Protein AF-A0A524A631-F1 (afdb_monomer)

Secondary structure (DSSP, 8-state):
-PEEEE-HHHHHHHHTS-HHHHTTHHHHHHHHHH-TT-GGG--EEPTT-SSTTEEEEESSSSEEEEEEEEETTEEEEEEEEEHHHHHHHHHT--SS-----S---HHHHHHHHHTT-TT--S---B-SGGGTTTT-

Mean predicted aligned error: 9.93 Å

Foldseek 3Di:
DAKEKEFLQALVQLVVDDPVLNVLVLVLLLCLQVPVPPVQQVWAAQPQAPDPQWTWTDSDPFKIFIWRDPDPRYIYRNHMDGDVVNSVCRSDVDPPPRPQPPDDDQPVLVVVVVVPDPPSSHIHGDHNVNSPPVPD

Sequence (136 aa):
MAILRMSSIFAESANRLPKEARAKLPKAFMLLTSNPRHPSLQLKKIKGATRPNVYECWLDRSWRLILQGMGEMTFDLVYVGAHDEAISYGARLRERGPHYGSSVSVVERLESYLAGDDQALEFVAVTSEGLEGFGK

pLDDT: mean 76.35, std 21.35, range [34.44, 97.88]

Solvent-accessible surface area (backbone atoms only — not comparable to full-atom values): 7546 Å² total; per-residue (Å²): 113,25,45,37,39,44,18,53,61,17,42,57,35,47,69,71,41,57,70,78,60,45,69,40,47,66,62,45,49,52,41,39,16,65,41,59,82,41,75,84,31,57,62,39,73,50,79,84,26,73,41,78,56,29,28,39,27,41,67,47,94,62,31,23,37,23,34,37,54,76,56,94,56,29,33,31,39,52,36,41,35,48,48,71,60,28,52,53,49,46,30,61,47,60,88,77,63,70,65,64,75,77,94,69,71,35,69,68,43,53,57,47,36,76,71,69,42,91,77,59,64,70,60,48,59,49,43,62,82,76,50,73,73,80,79,122

Nearest PDB structures (foldseek):
  2khe-assembly1_A  TM=7.807E-01  e=8.328E-03  Thermus thermophilus HB8
  6l8f-assembly2_H  TM=7.320E-01  e=4.273E-02  Staphylococcus aureus subsp. aureus NCTC 8325
  7bwf-assembly1_C  TM=6.411E-01  e=4.551E-02  Staphylococcus aureus
  6af3-assembly2_E  TM=5.477E-01  e=4.013E-02  Streptococcus pneumoniae TIGR4
  9cop-assembly1_x  TM=6.521E-01  e=6.150E+00  Saccharomyces cerevisiae

Structure (mmCIF, N/CA/C/O backbone):
data_AF-A0A524A631-F1
#
_entry.id   AF-A0A524A631-F1
#
loop_
_atom_site.group_PDB
_atom_site.id
_atom_site.type_symbol
_atom_site.label_atom_id
_atom_site.label_alt_id
_atom_site.label_comp_id
_atom_site.label_asym_id
_atom_site.label_entity_id
_atom_site.label_seq_id
_atom_site.pdbx_PDB_ins_code
_atom_site.Cartn_x
_atom_site.Cartn_y
_atom_site.Cartn_z
_atom_site.occupancy
_atom_site.B_iso_or_equiv
_atom_site.auth_seq_id
_atom_site.auth_comp_id
_atom_site.auth_asym_id
_atom_site.auth_atom_id
_atom_site.pdbx_PDB_model_num
ATOM 1 N N . MET A 1 1 ? 16.782 -0.094 -0.816 1.00 73.38 1 MET A N 1
ATOM 2 C CA . MET A 1 1 ? 15.822 1.024 -0.861 1.00 73.38 1 MET A CA 1
ATOM 3 C C . MET A 1 1 ? 14.769 0.665 -1.886 1.00 73.38 1 MET A C 1
ATOM 5 O O . MET A 1 1 ? 15.149 0.180 -2.945 1.00 73.38 1 MET A O 1
ATOM 9 N N . ALA A 1 2 ? 13.489 0.776 -1.549 1.00 84.44 2 ALA A N 1
ATOM 10 C CA . ALA A 1 2 ? 12.406 0.447 -2.467 1.00 84.44 2 ALA A CA 1
ATOM 11 C C . ALA A 1 2 ? 11.917 1.693 -3.209 1.00 84.44 2 ALA A C 1
ATOM 13 O O . ALA A 1 2 ? 11.922 2.790 -2.650 1.00 84.44 2 ALA A O 1
ATOM 14 N N . ILE A 1 3 ? 11.471 1.502 -4.447 1.00 86.38 3 ILE A N 1
ATOM 15 C CA . ILE A 1 3 ? 10.864 2.546 -5.276 1.00 86.38 3 ILE A CA 1
ATOM 16 C C . ILE A 1 3 ? 9.353 2.346 -5.229 1.00 86.38 3 ILE A C 1
ATOM 18 O O . ILE A 1 3 ? 8.865 1.248 -5.503 1.00 86.38 3 ILE A O 1
ATOM 22 N N . LEU A 1 4 ? 8.604 3.391 -4.883 1.00 85.00 4 LEU A N 1
ATOM 23 C CA . LEU A 1 4 ? 7.142 3.368 -4.927 1.00 85.00 4 LEU A CA 1
ATOM 24 C C . LEU A 1 4 ? 6.665 4.107 -6.166 1.00 85.00 4 LEU A C 1
ATOM 26 O O . LEU A 1 4 ? 7.163 5.193 -6.421 1.00 85.00 4 LEU A O 1
ATOM 30 N N . ARG A 1 5 ? 5.692 3.571 -6.906 1.00 83.56 5 ARG A N 1
ATOM 31 C CA . ARG A 1 5 ? 5.030 4.273 -8.017 1.00 83.56 5 ARG A CA 1
ATOM 32 C C . ARG A 1 5 ? 3.539 4.343 -7.754 1.00 83.56 5 ARG A C 1
ATOM 34 O O . ARG A 1 5 ? 2.900 3.330 -7.486 1.00 83.56 5 ARG A O 1
ATOM 41 N N . MET A 1 6 ? 2.973 5.536 -7.826 1.00 80.69 6 MET A N 1
ATOM 42 C CA . MET A 1 6 ? 1.564 5.747 -7.520 1.00 80.69 6 MET A CA 1
ATOM 43 C C . MET A 1 6 ? 0.701 5.626 -8.773 1.00 80.69 6 MET A C 1
ATOM 45 O O . MET A 1 6 ? 0.983 6.270 -9.779 1.00 80.69 6 MET A O 1
ATOM 49 N N . SER A 1 7 ? -0.354 4.816 -8.714 1.00 81.25 7 SER A N 1
ATOM 50 C CA . SER A 1 7 ? -1.373 4.779 -9.767 1.00 81.25 7 SER A CA 1
ATOM 51 C C . SER A 1 7 ? -2.444 5.854 -9.564 1.00 81.25 7 SER A C 1
ATOM 53 O O . SER A 1 7 ? -2.709 6.262 -8.432 1.00 81.25 7 SER A O 1
ATOM 55 N N . SER A 1 8 ? -3.135 6.249 -10.636 1.00 76.38 8 SER A N 1
ATOM 56 C CA . SER A 1 8 ? -4.276 7.174 -10.546 1.00 76.38 8 SER A CA 1
ATOM 57 C C . SER A 1 8 ? -5.399 6.626 -9.654 1.00 76.38 8 SER A C 1
ATOM 59 O O . SER A 1 8 ? -6.004 7.372 -8.891 1.00 76.38 8 SER A O 1
ATOM 61 N N . ILE A 1 9 ? -5.632 5.307 -9.677 1.00 83.50 9 ILE A N 1
ATOM 62 C CA . ILE A 1 9 ? -6.624 4.657 -8.805 1.00 83.50 9 ILE A CA 1
ATOM 63 C C . ILE A 1 9 ? -6.229 4.776 -7.333 1.00 83.50 9 ILE A C 1
ATOM 65 O O . ILE A 1 9 ? -7.069 5.073 -6.483 1.00 83.50 9 ILE A O 1
ATOM 69 N N . PHE A 1 10 ? -4.945 4.590 -7.024 1.00 88.06 10 PHE A N 1
ATOM 70 C CA . PHE A 1 10 ? -4.458 4.798 -5.670 1.00 88.06 10 PHE A CA 1
ATOM 71 C C . PHE A 1 10 ? -4.682 6.239 -5.221 1.00 88.06 10 PHE A C 1
ATOM 73 O O . PHE A 1 10 ? -5.244 6.437 -4.147 1.00 88.06 10 PHE A O 1
ATOM 80 N N . ALA A 1 11 ? -4.301 7.224 -6.039 1.00 82.62 11 ALA A N 1
ATOM 81 C CA . ALA A 1 11 ? -4.487 8.637 -5.722 1.00 82.62 11 ALA A CA 1
ATOM 82 C C . ALA A 1 11 ? -5.965 8.961 -5.440 1.00 82.62 11 ALA A C 1
ATOM 84 O O . ALA A 1 11 ? -6.290 9.546 -4.407 1.00 82.62 11 ALA A O 1
ATOM 85 N N . GLU A 1 12 ? -6.878 8.488 -6.291 1.00 83.00 12 GLU A N 1
ATOM 86 C CA . GLU A 1 12 ? -8.319 8.670 -6.104 1.00 83.00 12 GLU A CA 1
ATOM 87 C C . GLU A 1 12 ? -8.818 8.029 -4.797 1.00 83.00 12 GLU A C 1
ATOM 89 O O . GLU A 1 12 ? -9.522 8.669 -4.013 1.00 83.00 12 GLU A O 1
ATOM 94 N N . SER A 1 13 ? -8.408 6.791 -4.512 1.00 89.00 13 SER A N 1
ATOM 95 C CA . SER A 1 13 ? -8.781 6.098 -3.271 1.00 89.00 13 SER A CA 1
ATOM 96 C C . SER A 1 13 ? -8.185 6.757 -2.017 1.00 89.00 13 SER A C 1
ATOM 98 O O . SER A 1 13 ? -8.867 6.878 -1.000 1.00 89.00 13 SER A O 1
ATOM 100 N N . ALA A 1 14 ? -6.962 7.289 -2.099 1.00 89.56 14 ALA A N 1
ATOM 101 C CA . ALA A 1 14 ? -6.303 8.005 -1.011 1.00 89.56 14 ALA A CA 1
ATOM 102 C C . ALA A 1 14 ? -7.017 9.319 -0.662 1.00 89.56 14 ALA A C 1
ATOM 104 O O . ALA A 1 14 ? -7.090 9.682 0.514 1.00 89.56 14 ALA A O 1
ATOM 105 N N . ASN A 1 15 ? -7.593 10.007 -1.651 1.00 85.44 15 ASN A N 1
ATOM 106 C CA . ASN A 1 15 ? -8.385 11.219 -1.423 1.00 85.44 15 ASN A CA 1
ATOM 107 C C . ASN A 1 15 ? -9.724 10.963 -0.743 1.00 85.44 15 ASN A C 1
ATOM 109 O O . ASN A 1 15 ? -10.232 11.845 -0.057 1.00 85.44 15 ASN A O 1
ATOM 113 N N . ARG A 1 16 ? -10.279 9.759 -0.904 1.00 90.94 16 ARG A N 1
ATOM 114 C CA . ARG A 1 16 ? -11.524 9.346 -0.245 1.00 90.94 16 ARG A CA 1
ATOM 115 C C . ARG A 1 16 ? -11.318 8.917 1.208 1.00 90.94 16 ARG A C 1
ATOM 117 O O . ARG A 1 16 ? -12.298 8.711 1.921 1.00 90.94 16 ARG A O 1
ATOM 124 N N . LEU A 1 17 ? -10.071 8.773 1.661 1.00 88.44 17 LEU A N 1
ATOM 125 C CA . LEU A 1 17 ? -9.788 8.420 3.046 1.00 88.44 17 LEU A CA 1
ATOM 126 C C . LEU A 1 17 ? -10.198 9.542 4.011 1.00 88.44 17 LEU A C 1
ATOM 128 O O . LEU A 1 17 ? -9.985 10.723 3.721 1.00 88.44 17 LEU A O 1
ATOM 132 N N . PRO A 1 18 ? -10.660 9.193 5.225 1.00 93.69 18 PRO A N 1
ATOM 133 C CA . PRO A 1 18 ? -10.772 10.156 6.310 1.00 93.69 18 PRO A CA 1
ATOM 134 C C . PRO A 1 18 ? -9.431 10.849 6.570 1.00 93.69 18 PRO A C 1
ATOM 136 O O . PRO A 1 18 ? -8.368 10.225 6.476 1.00 93.69 18 PRO A O 1
ATOM 139 N N . LYS A 1 19 ? -9.478 12.125 6.972 1.00 88.62 19 LYS A N 1
ATOM 140 C CA . LYS A 1 19 ? -8.288 12.960 7.218 1.00 88.62 19 LYS A CA 1
ATOM 141 C C . LYS A 1 19 ? -7.247 12.263 8.103 1.00 88.62 19 LYS A C 1
ATOM 143 O O . LYS A 1 19 ? -6.059 12.295 7.795 1.00 88.62 19 LYS A O 1
ATOM 148 N N . GLU A 1 20 ? -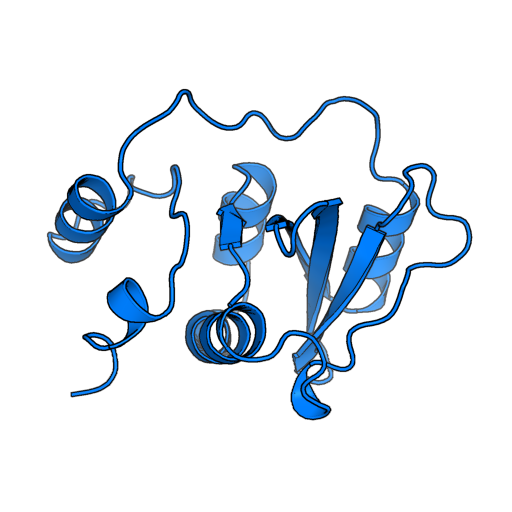7.699 11.591 9.159 1.00 90.50 20 GLU A N 1
ATOM 149 C CA . GLU A 1 20 ? -6.845 10.867 10.109 1.00 90.50 20 GLU A CA 1
ATOM 150 C C . GLU A 1 20 ? -6.124 9.663 9.490 1.00 90.50 20 GLU A C 1
ATOM 152 O O . GLU A 1 20 ? -4.984 9.370 9.846 1.00 90.50 20 GLU A O 1
ATOM 157 N N . ALA A 1 21 ? -6.772 8.954 8.564 1.00 89.75 21 ALA A N 1
ATOM 158 C CA . ALA A 1 21 ? -6.158 7.839 7.851 1.00 89.75 21 ALA A CA 1
ATOM 159 C C . ALA A 1 21 ? -5.173 8.356 6.796 1.00 89.75 21 ALA A C 1
ATOM 161 O O . ALA A 1 21 ? -4.035 7.891 6.736 1.00 89.75 21 ALA A O 1
ATOM 162 N N . ARG A 1 22 ? -5.572 9.376 6.025 1.00 88.31 22 ARG A N 1
ATOM 163 C CA . ARG A 1 22 ? -4.729 10.005 4.998 1.00 88.31 22 ARG A CA 1
ATOM 164 C C . ARG A 1 22 ? -3.427 10.564 5.579 1.00 88.31 22 ARG A C 1
ATOM 166 O O . ARG A 1 22 ? -2.368 10.376 4.989 1.00 88.31 22 ARG A O 1
ATOM 173 N N . ALA A 1 23 ? -3.479 11.157 6.774 1.00 84.19 23 ALA A N 1
ATOM 174 C CA . ALA A 1 23 ? -2.307 11.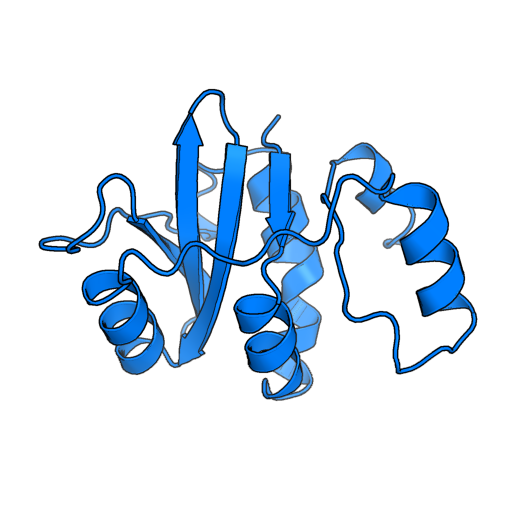688 7.478 1.00 84.19 23 ALA A CA 1
ATOM 175 C C . ALA A 1 23 ? -1.240 10.628 7.831 1.00 84.19 23 ALA A C 1
ATOM 177 O O . ALA A 1 23 ? -0.101 10.980 8.127 1.00 84.19 23 ALA A O 1
ATOM 178 N N . LYS A 1 24 ? -1.573 9.329 7.789 1.00 89.12 24 LYS A N 1
ATOM 179 C CA . LYS A 1 24 ? -0.635 8.229 8.083 1.00 89.12 24 LYS A CA 1
ATOM 180 C C . LYS A 1 24 ? 0.154 7.760 6.858 1.00 89.12 24 LYS A C 1
ATOM 182 O O . LYS A 1 24 ? 1.158 7.064 7.020 1.00 89.12 24 LYS A O 1
ATOM 187 N N . LEU A 1 25 ? -0.267 8.140 5.648 1.00 87.94 25 LEU A N 1
ATOM 188 C CA . LEU A 1 25 ? 0.367 7.715 4.395 1.00 87.94 25 LEU A CA 1
ATOM 189 C C . LEU A 1 25 ? 1.863 8.070 4.316 1.00 87.94 25 LEU A C 1
ATOM 191 O O . LEU A 1 25 ? 2.636 7.171 3.986 1.00 87.94 25 LEU A O 1
ATOM 195 N N . PRO A 1 26 ? 2.322 9.286 4.691 1.00 85.00 26 PRO A N 1
ATOM 196 C CA . PRO A 1 26 ? 3.743 9.635 4.602 1.00 85.00 26 PRO A CA 1
ATOM 197 C C . PRO A 1 26 ? 4.633 8.695 5.419 1.00 85.00 26 PRO A C 1
ATOM 199 O O . PRO A 1 26 ? 5.669 8.233 4.944 1.00 85.00 26 PRO A O 1
ATOM 202 N N . LYS A 1 27 ? 4.191 8.330 6.630 1.00 84.44 27 LYS A N 1
ATOM 203 C CA . LYS A 1 27 ? 4.909 7.383 7.492 1.00 84.44 27 LYS A CA 1
ATOM 204 C C . LYS A 1 27 ? 4.963 5.987 6.875 1.00 84.44 27 LYS A C 1
ATOM 206 O O . LYS A 1 27 ? 6.012 5.347 6.911 1.00 84.44 27 LYS A O 1
ATOM 211 N N . ALA A 1 28 ? 3.852 5.512 6.312 1.00 89.06 28 ALA A N 1
ATOM 212 C CA . ALA A 1 28 ? 3.818 4.219 5.636 1.00 89.06 28 ALA A CA 1
ATOM 213 C C . ALA A 1 28 ? 4.763 4.197 4.423 1.00 89.06 28 ALA A C 1
ATOM 215 O O . ALA A 1 28 ? 5.496 3.227 4.245 1.00 89.06 28 ALA A O 1
ATOM 216 N N . PHE A 1 29 ? 4.810 5.278 3.639 1.00 89.00 29 PHE A N 1
ATOM 217 C CA . PHE A 1 29 ? 5.713 5.397 2.492 1.00 89.00 29 PHE A CA 1
ATOM 218 C C . PHE A 1 29 ? 7.181 5.440 2.911 1.00 89.00 29 PHE A C 1
ATOM 220 O O . PHE A 1 29 ? 7.976 4.713 2.326 1.00 89.00 29 PHE A O 1
ATOM 227 N N . MET A 1 30 ? 7.528 6.190 3.963 1.00 83.44 30 MET A N 1
ATOM 228 C CA . MET A 1 30 ? 8.878 6.190 4.551 1.00 83.44 30 MET A CA 1
ATOM 229 C C . MET A 1 30 ? 9.331 4.781 4.940 1.00 83.44 30 MET A C 1
ATOM 231 O O . MET A 1 30 ? 10.444 4.359 4.627 1.00 83.44 30 MET A O 1
ATOM 235 N N . LEU A 1 31 ? 8.460 4.030 5.618 1.00 88.62 31 LEU A N 1
ATOM 236 C CA . LEU A 1 31 ? 8.771 2.659 6.007 1.00 88.62 31 LEU A CA 1
ATOM 237 C C . LEU A 1 31 ? 8.908 1.752 4.782 1.00 88.62 31 LEU A C 1
ATOM 239 O O . LEU A 1 31 ? 9.827 0.944 4.740 1.00 88.62 31 LEU A O 1
ATOM 243 N N . LEU A 1 32 ? 8.031 1.886 3.786 1.00 88.88 32 LEU A N 1
ATOM 244 C CA . LEU A 1 32 ? 8.073 1.073 2.572 1.00 88.88 32 LEU A CA 1
ATOM 245 C C . LEU A 1 32 ? 9.347 1.317 1.751 1.00 88.88 32 LEU A C 1
ATOM 247 O O . LEU A 1 32 ? 9.950 0.346 1.300 1.00 88.88 32 LEU A O 1
ATOM 251 N N . THR A 1 33 ? 9.778 2.571 1.584 1.00 85.75 33 THR A N 1
ATOM 252 C CA . THR A 1 33 ? 10.995 2.928 0.829 1.00 85.75 33 THR A CA 1
ATOM 253 C C . THR A 1 33 ? 12.271 2.541 1.574 1.00 85.75 33 THR A C 1
ATOM 255 O O . THR A 1 33 ? 13.224 2.054 0.957 1.00 85.75 33 THR A O 1
ATOM 258 N N . SER A 1 34 ? 12.291 2.694 2.900 1.00 86.19 34 SER A N 1
ATOM 259 C CA . SER A 1 34 ? 13.451 2.362 3.732 1.00 86.19 34 SER A CA 1
ATOM 260 C C . SER A 1 34 ? 13.582 0.852 3.973 1.00 86.19 34 SER A C 1
ATOM 262 O O . SER A 1 34 ? 14.625 0.257 3.695 1.00 86.19 34 SER A O 1
ATOM 264 N N . ASN A 1 35 ? 12.512 0.202 4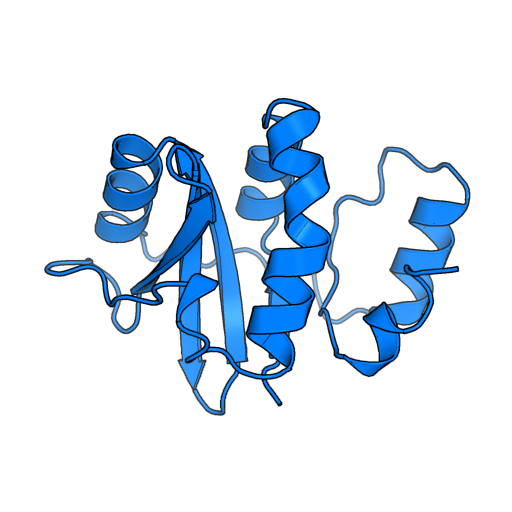.441 1.00 91.12 35 ASN A N 1
ATOM 265 C CA . ASN A 1 35 ? 12.474 -1.225 4.749 1.00 91.12 35 ASN A CA 1
ATOM 266 C C . ASN A 1 35 ? 11.057 -1.809 4.549 1.00 91.12 35 ASN A C 1
ATOM 268 O O . ASN A 1 35 ? 10.270 -1.871 5.499 1.00 91.12 35 ASN A O 1
ATOM 272 N N . PRO A 1 36 ? 10.729 -2.354 3.364 1.00 89.06 36 PRO A N 1
ATOM 273 C CA . PRO A 1 36 ? 9.398 -2.907 3.092 1.00 89.06 36 PRO A CA 1
ATOM 274 C C . PRO A 1 36 ? 9.047 -4.133 3.956 1.00 89.06 36 PRO A C 1
ATOM 276 O O . PRO A 1 36 ? 7.886 -4.532 4.022 1.00 89.06 36 PRO A O 1
ATOM 279 N N . ARG A 1 37 ? 10.028 -4.734 4.649 1.00 90.56 37 ARG A N 1
ATOM 280 C CA . ARG A 1 37 ? 9.829 -5.834 5.609 1.00 90.56 37 ARG A CA 1
ATOM 281 C C . ARG A 1 37 ? 9.634 -5.348 7.049 1.00 90.56 37 ARG A C 1
ATOM 283 O O . ARG A 1 37 ? 9.635 -6.165 7.968 1.00 90.56 37 ARG A O 1
ATOM 290 N N . HIS A 1 38 ? 9.482 -4.043 7.268 1.00 92.81 38 HIS A N 1
ATOM 291 C CA . HIS A 1 38 ? 9.282 -3.493 8.603 1.00 92.81 38 HIS A CA 1
ATOM 292 C C . HIS A 1 38 ? 8.014 -4.081 9.262 1.00 92.81 38 HIS A C 1
ATOM 294 O O . HIS A 1 38 ? 6.949 -4.092 8.637 1.00 92.81 38 HIS A O 1
ATOM 300 N N . PRO A 1 39 ? 8.070 -4.533 10.531 1.00 92.69 39 PRO A N 1
ATOM 301 C CA . PRO A 1 39 ? 6.963 -5.252 11.169 1.00 92.69 39 PRO A CA 1
ATOM 302 C C . PRO A 1 39 ? 5.674 -4.426 11.272 1.00 92.69 39 PRO A C 1
ATOM 304 O O . PRO A 1 39 ? 4.587 -4.984 11.154 1.00 92.69 39 PRO A O 1
ATOM 307 N N . SER A 1 40 ? 5.769 -3.098 11.419 1.00 91.81 40 SER A N 1
ATOM 308 C CA . SER A 1 40 ? 4.588 -2.216 11.436 1.00 91.81 40 SER A CA 1
ATOM 309 C C . SER A 1 40 ? 3.811 -2.188 10.119 1.00 91.81 40 SER A C 1
ATOM 311 O O . SER A 1 40 ? 2.630 -1.865 10.143 1.00 91.81 40 SER A O 1
ATOM 313 N N . LEU A 1 41 ? 4.447 -2.515 8.988 1.00 93.38 41 LEU A N 1
ATOM 314 C CA . LEU A 1 41 ? 3.769 -2.573 7.692 1.00 93.38 41 LEU A CA 1
ATOM 315 C C . LEU A 1 41 ? 2.983 -3.871 7.516 1.00 93.38 41 LEU A C 1
ATOM 317 O O . LEU A 1 41 ? 2.064 -3.904 6.708 1.00 93.38 41 LEU A O 1
ATOM 321 N N . GLN A 1 42 ? 3.358 -4.942 8.226 1.00 95.00 42 GLN A N 1
ATOM 322 C CA . GLN A 1 42 ? 2.783 -6.282 8.064 1.00 95.00 42 GLN A CA 1
ATOM 323 C C . GLN A 1 42 ? 2.566 -6.677 6.593 1.00 95.00 42 GLN A C 1
ATOM 325 O O . GLN A 1 42 ? 1.502 -7.177 6.232 1.00 95.00 42 GLN A O 1
ATOM 330 N N . LEU A 1 43 ? 3.566 -6.424 5.744 1.00 94.94 43 LEU A N 1
ATOM 331 C CA . LEU A 1 43 ? 3.470 -6.674 4.311 1.00 94.94 43 LEU A CA 1
ATOM 332 C C . LEU A 1 43 ? 3.248 -8.172 4.045 1.00 94.94 43 LEU A C 1
ATOM 334 O O . LEU A 1 43 ? 4.103 -9.001 4.368 1.00 94.94 43 LEU A O 1
ATOM 338 N N . LYS A 1 44 ? 2.107 -8.528 3.451 1.00 95.12 44 LYS A N 1
ATOM 339 C CA . LYS A 1 44 ? 1.703 -9.919 3.194 1.00 95.12 44 LYS A CA 1
ATOM 340 C C . LYS A 1 44 ? 1.228 -10.081 1.765 1.00 95.12 44 LYS A C 1
ATOM 342 O O . LYS A 1 44 ? 0.537 -9.226 1.230 1.00 95.12 44 LYS A O 1
ATOM 347 N N . LYS A 1 45 ? 1.571 -11.207 1.142 1.00 95.94 45 LYS A N 1
ATOM 348 C CA . LYS A 1 45 ? 1.064 -11.544 -0.193 1.00 95.94 45 LYS A CA 1
ATOM 349 C C . LYS A 1 45 ? -0.413 -11.930 -0.096 1.00 95.94 45 LYS A C 1
ATOM 351 O O . LYS A 1 45 ? -0.766 -12.775 0.730 1.00 95.94 45 LYS A O 1
ATOM 356 N 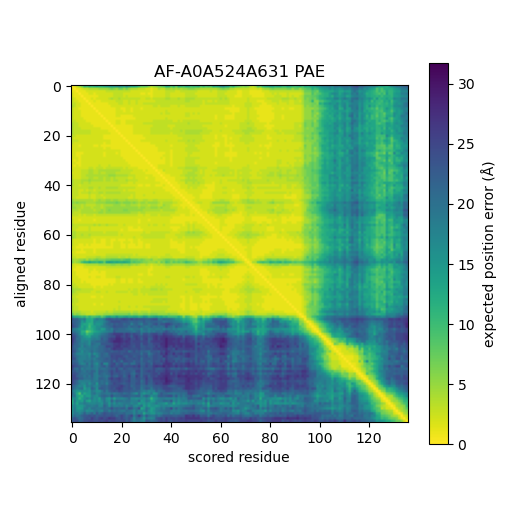N . ILE A 1 46 ? -1.253 -11.360 -0.955 1.00 95.81 46 ILE A N 1
ATOM 357 C CA . ILE A 1 46 ? -2.671 -11.722 -1.038 1.00 95.81 46 ILE A CA 1
ATOM 358 C C . ILE A 1 46 ? -2.775 -13.096 -1.706 1.00 95.81 46 ILE A C 1
ATOM 360 O O . ILE A 1 46 ? -2.326 -13.298 -2.837 1.00 95.81 46 ILE A O 1
ATOM 364 N N . LYS A 1 47 ? -3.332 -14.072 -0.985 1.00 91.88 47 LYS A N 1
ATOM 365 C CA . LYS A 1 47 ? -3.509 -15.440 -1.492 1.00 91.88 47 LYS A CA 1
ATOM 366 C C . LYS A 1 47 ? -4.627 -15.475 -2.531 1.00 91.88 47 LYS A C 1
ATOM 368 O O . LYS A 1 47 ? -5.666 -14.858 -2.335 1.00 91.88 47 LYS A O 1
ATOM 373 N N . GLY A 1 48 ? -4.414 -16.220 -3.615 1.00 88.44 48 GLY A N 1
ATOM 374 C CA . GLY A 1 48 ? -5.406 -16.349 -4.686 1.00 88.44 48 GLY A CA 1
ATOM 375 C C . GLY A 1 48 ? -5.624 -15.071 -5.501 1.00 88.44 48 GLY A C 1
ATOM 376 O O . GLY A 1 48 ? -6.600 -14.996 -6.239 1.00 88.44 48 GLY A O 1
ATOM 377 N N . ALA A 1 49 ? -4.741 -14.072 -5.378 1.00 92.00 49 ALA A N 1
ATOM 378 C CA . ALA A 1 49 ? -4.797 -12.897 -6.233 1.00 92.00 49 ALA A CA 1
ATOM 379 C C . ALA A 1 49 ? -4.611 -13.293 -7.703 1.00 92.00 49 ALA A C 1
ATOM 381 O O . ALA A 1 49 ? -3.735 -14.093 -8.034 1.00 92.00 49 ALA A O 1
ATOM 382 N N . THR A 1 50 ? -5.428 -12.700 -8.574 1.00 89.44 50 THR A N 1
ATOM 383 C CA . THR A 1 50 ? -5.402 -12.975 -10.021 1.00 89.44 50 THR A CA 1
ATOM 384 C C . THR A 1 50 ? -4.050 -12.597 -10.633 1.00 89.44 50 THR A C 1
ATOM 386 O O . THR A 1 50 ? -3.550 -13.289 -11.518 1.00 89.44 50 THR A O 1
ATOM 389 N N . ARG A 1 51 ? -3.425 -11.517 -10.139 1.00 86.94 51 ARG A N 1
ATOM 390 C CA . ARG A 1 51 ? -2.070 -11.114 -10.536 1.00 86.94 51 ARG A CA 1
ATOM 391 C C . ARG A 1 51 ? -1.012 -11.670 -9.585 1.00 86.94 51 ARG A C 1
ATOM 393 O O . ARG A 1 51 ? -1.239 -11.745 -8.373 1.00 86.94 51 ARG A O 1
ATOM 400 N N . PRO A 1 52 ? 0.183 -12.002 -10.103 1.00 89.62 52 PRO A N 1
ATOM 401 C CA . PRO A 1 52 ? 1.308 -12.338 -9.251 1.00 89.62 52 PRO A CA 1
ATOM 402 C C . PRO A 1 52 ? 1.746 -11.116 -8.439 1.00 89.62 52 PRO A C 1
ATOM 404 O O . PRO A 1 52 ? 1.591 -9.972 -8.857 1.00 89.62 52 PRO A O 1
ATOM 407 N N . ASN A 1 53 ? 2.356 -11.391 -7.286 1.00 93.06 53 ASN A N 1
ATOM 408 C CA . ASN A 1 53 ? 3.036 -10.388 -6.460 1.00 93.06 53 ASN A CA 1
ATOM 409 C C . ASN A 1 53 ? 2.138 -9.211 -6.049 1.00 93.06 53 ASN A C 1
ATOM 411 O O . ASN A 1 53 ? 2.592 -8.074 -5.993 1.00 93.06 53 ASN A O 1
ATOM 415 N N . VAL A 1 54 ? 0.873 -9.495 -5.739 1.00 95.44 54 VAL A N 1
ATOM 416 C CA . VAL A 1 54 ? -0.008 -8.536 -5.071 1.00 95.44 54 VAL A CA 1
ATOM 417 C C . VAL A 1 54 ? 0.113 -8.710 -3.562 1.00 95.44 54 VAL A C 1
ATOM 419 O O . VAL A 1 54 ? 0.048 -9.830 -3.044 1.00 95.44 54 VAL A O 1
ATOM 422 N N . TYR A 1 55 ? 0.292 -7.601 -2.860 1.00 96.62 55 TYR A N 1
ATOM 423 C CA . TYR A 1 55 ? 0.491 -7.552 -1.422 1.00 96.62 55 TYR A CA 1
ATOM 424 C C . TYR A 1 55 ? -0.523 -6.621 -0.764 1.00 96.62 55 TYR A C 1
ATOM 426 O O . TYR A 1 55 ? -0.923 -5.617 -1.349 1.00 96.62 55 TYR A O 1
ATOM 434 N N . GLU A 1 56 ? -0.891 -6.937 0.472 1.00 96.81 56 GLU A N 1
ATOM 435 C CA . GLU A 1 56 ? -1.489 -5.990 1.406 1.00 96.81 56 GLU A CA 1
ATOM 436 C C . GLU A 1 56 ? -0.425 -5.482 2.385 1.00 96.81 56 GLU A C 1
ATOM 438 O O . GLU A 1 56 ? 0.494 -6.215 2.764 1.00 96.81 56 GLU A O 1
ATOM 443 N N . CYS A 1 57 ? -0.559 -4.236 2.826 1.00 95.81 57 CYS A N 1
ATOM 444 C CA . CYS A 1 57 ? 0.180 -3.709 3.965 1.00 95.81 57 CYS A CA 1
ATOM 445 C C . CYS A 1 57 ? -0.717 -2.821 4.830 1.00 95.81 57 CYS A C 1
ATOM 447 O O . CYS A 1 57 ? -1.715 -2.257 4.380 1.00 95.81 57 CYS A O 1
ATOM 449 N N . TRP A 1 58 ? -0.365 -2.707 6.103 1.00 96.75 58 TRP A N 1
ATOM 450 C CA . TRP A 1 58 ? -1.066 -1.876 7.066 1.00 96.75 58 TRP A CA 1
ATOM 451 C C . TRP A 1 58 ? -0.751 -0.403 6.844 1.00 96.75 58 TRP A C 1
ATOM 453 O O . TRP A 1 58 ? 0.411 -0.001 6.808 1.00 96.75 58 TRP A O 1
ATOM 463 N N . LEU A 1 59 ? -1.816 0.392 6.774 1.00 94.69 59 LEU A N 1
ATOM 464 C CA . LEU A 1 59 ? -1.761 1.817 7.083 1.00 94.69 59 LEU A CA 1
ATOM 465 C C . LEU A 1 59 ? -2.087 2.041 8.567 1.00 94.69 59 LEU A C 1
ATOM 467 O O . LEU A 1 59 ? -1.434 2.823 9.250 1.00 94.69 59 LEU A O 1
ATOM 471 N N . ASP A 1 60 ? -3.090 1.309 9.059 1.00 94.00 60 ASP A N 1
ATOM 472 C CA . ASP A 1 60 ? -3.474 1.171 10.466 1.00 94.00 60 ASP A CA 1
ATOM 473 C C . ASP A 1 60 ? -4.291 -0.132 10.625 1.00 94.00 60 ASP A C 1
ATOM 475 O O . ASP A 1 60 ? -4.398 -0.915 9.681 1.00 94.00 60 ASP A O 1
ATOM 479 N N . ARG A 1 61 ? -4.926 -0.372 11.778 1.00 93.44 61 ARG A N 1
ATOM 480 C CA . ARG A 1 61 ? -5.803 -1.526 12.014 1.00 93.44 61 ARG A CA 1
ATOM 481 C C . ARG A 1 61 ? -6.956 -1.585 11.010 1.00 93.44 61 ARG A C 1
ATOM 483 O O . ARG A 1 61 ? -7.215 -2.665 10.481 1.00 93.44 61 ARG A O 1
ATOM 490 N N . SER A 1 62 ? -7.573 -0.442 10.696 1.00 96.38 62 SER A N 1
ATOM 491 C CA . SER A 1 62 ? -8.764 -0.365 9.831 1.00 96.38 62 SER A CA 1
ATOM 492 C C . SER A 1 62 ? -8.472 -0.241 8.332 1.00 96.38 62 SER A C 1
ATOM 494 O O . SER A 1 62 ? -9.340 -0.557 7.523 1.00 96.38 62 SER A O 1
ATOM 496 N N . TRP A 1 63 ? -7.272 0.210 7.954 1.00 97.19 63 TRP A N 1
ATOM 497 C CA . TRP A 1 63 ? -6.954 0.609 6.578 1.00 97.19 63 TRP A CA 1
ATOM 498 C C . TRP A 1 63 ? -5.773 -0.186 6.018 1.00 97.19 63 TRP A C 1
ATOM 500 O O . TRP A 1 63 ? -4.778 -0.423 6.718 1.00 97.19 63 TRP A O 1
ATOM 510 N N . ARG A 1 64 ? -5.871 -0.586 4.748 1.00 97.88 64 ARG A N 1
ATOM 511 C CA . ARG A 1 64 ? -4.829 -1.328 4.028 1.00 97.88 64 ARG A CA 1
ATOM 512 C C . ARG A 1 64 ? -4.414 -0.616 2.757 1.00 97.88 64 ARG A C 1
ATOM 514 O O . ARG A 1 64 ? -5.250 -0.083 2.034 1.00 97.88 64 ARG A O 1
ATOM 521 N N . LEU A 1 65 ? -3.118 -0.685 2.485 1.00 96.94 65 LEU A N 1
ATOM 522 C CA . LEU A 1 65 ? -2.517 -0.388 1.195 1.00 96.94 65 LEU A CA 1
ATOM 523 C C . LEU A 1 65 ? -2.440 -1.684 0.391 1.00 96.94 65 LEU A C 1
ATOM 525 O O . LEU A 1 65 ? -2.073 -2.728 0.932 1.00 96.94 65 LEU A O 1
ATOM 529 N N . ILE A 1 66 ? -2.747 -1.604 -0.897 1.00 97.00 66 ILE A N 1
ATOM 530 C CA . ILE A 1 66 ? -2.555 -2.691 -1.850 1.00 97.00 66 ILE A CA 1
ATOM 531 C C . ILE A 1 66 ? -1.417 -2.310 -2.774 1.00 97.00 66 ILE A C 1
ATOM 533 O O . ILE A 1 66 ? -1.415 -1.225 -3.366 1.00 97.00 66 ILE A O 1
ATOM 537 N N . LEU A 1 67 ? -0.457 -3.222 -2.879 1.00 94.69 67 LEU A N 1
ATOM 538 C CA . LEU A 1 67 ? 0.770 -3.048 -3.634 1.00 94.69 67 LEU A CA 1
ATOM 539 C C . LEU A 1 67 ? 0.895 -4.133 -4.699 1.00 94.69 67 LEU A C 1
ATOM 541 O O . LEU A 1 67 ? 0.591 -5.294 -4.427 1.00 94.69 67 LEU A O 1
ATOM 545 N N . GLN A 1 68 ? 1.421 -3.791 -5.871 1.00 93.31 68 GLN A N 1
ATOM 546 C CA . GLN A 1 68 ? 1.896 -4.773 -6.844 1.00 93.31 68 GLN A CA 1
ATOM 547 C C . GLN A 1 68 ? 3.423 -4.695 -6.947 1.00 93.31 68 GLN A C 1
ATOM 549 O O . GLN A 1 68 ? 3.983 -3.644 -7.237 1.00 93.31 68 GLN A O 1
ATOM 554 N N . GLY A 1 69 ? 4.112 -5.802 -6.682 1.00 92.38 69 GLY A N 1
ATOM 555 C CA . GLY A 1 69 ? 5.562 -5.891 -6.837 1.00 92.38 69 GLY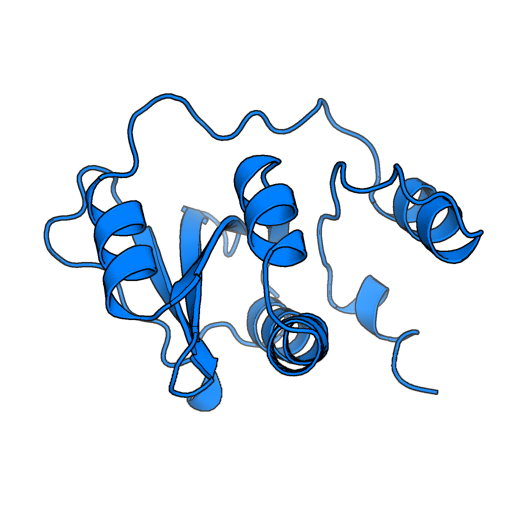 A CA 1
ATOM 556 C C . GLY A 1 69 ? 5.951 -6.057 -8.304 1.00 92.38 69 GLY A C 1
ATOM 557 O O . GLY A 1 69 ? 5.461 -6.974 -8.966 1.00 92.38 69 GLY A O 1
ATOM 558 N N . MET A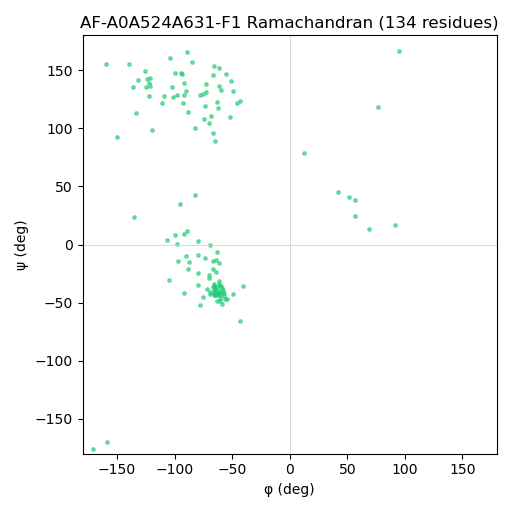 1 70 ? 6.869 -5.216 -8.776 1.00 86.69 70 MET A N 1
ATOM 559 C CA . MET A 1 70 ? 7.311 -5.167 -10.179 1.00 86.69 70 MET A CA 1
ATOM 560 C C . MET A 1 70 ? 8.710 -5.749 -10.405 1.00 86.69 70 MET A C 1
ATOM 562 O O . MET A 1 70 ? 9.204 -5.744 -11.525 1.00 86.69 70 MET A O 1
ATOM 566 N N . GLY A 1 71 ? 9.322 -6.297 -9.353 1.00 83.88 71 GLY A N 1
ATOM 567 C CA . GLY A 1 71 ? 10.726 -6.709 -9.355 1.00 83.88 71 GLY A CA 1
ATOM 568 C C . GLY A 1 71 ? 11.631 -5.615 -8.794 1.00 83.88 71 GLY A C 1
ATOM 569 O O . GLY A 1 71 ? 11.183 -4.499 -8.555 1.00 83.88 71 GLY A O 1
ATOM 570 N N . GLU A 1 72 ? 12.884 -5.968 -8.496 1.00 86.06 72 GLU A N 1
ATOM 571 C CA . GLU A 1 72 ? 13.949 -5.006 -8.147 1.00 86.06 72 GLU A CA 1
ATOM 572 C C . GLU A 1 72 ? 13.576 -4.000 -7.036 1.00 86.06 72 GLU A C 1
ATOM 574 O O . GLU A 1 72 ? 13.876 -2.816 -7.116 1.00 86.06 72 GLU A O 1
ATOM 579 N N . MET A 1 73 ? 12.876 -4.463 -5.989 1.00 85.19 73 MET A N 1
ATOM 580 C CA . MET A 1 73 ? 12.365 -3.608 -4.900 1.00 85.19 73 MET A CA 1
ATOM 581 C C . MET A 1 73 ? 11.454 -2.452 -5.366 1.00 85.19 73 MET A C 1
ATOM 583 O O . MET A 1 73 ? 11.297 -1.461 -4.657 1.00 85.19 73 MET A O 1
ATOM 587 N N . THR A 1 74 ? 10.808 -2.585 -6.521 1.00 87.00 74 THR A N 1
ATOM 588 C CA . THR A 1 74 ? 9.828 -1.624 -7.032 1.00 87.00 74 THR A CA 1
ATOM 589 C C . THR A 1 74 ? 8.412 -2.097 -6.721 1.00 87.00 74 THR A C 1
ATOM 591 O O . THR A 1 74 ? 8.042 -3.240 -7.017 1.00 87.00 74 THR A O 1
ATOM 594 N N . PHE A 1 75 ? 7.612 -1.214 -6.127 1.00 89.81 75 PHE A N 1
ATOM 595 C CA . PHE A 1 75 ? 6.216 -1.462 -5.788 1.00 89.81 75 PHE A CA 1
ATOM 596 C C . PHE A 1 75 ? 5.309 -0.400 -6.383 1.00 89.81 75 PHE A C 1
ATOM 598 O O . PHE A 1 75 ? 5.533 0.801 -6.250 1.00 89.81 75 PHE A O 1
ATOM 605 N N . ASP A 1 76 ? 4.211 -0.862 -6.946 1.00 90.31 76 ASP A N 1
ATOM 606 C CA . ASP A 1 76 ? 3.123 -0.018 -7.387 1.00 90.31 76 ASP A CA 1
ATOM 607 C C . ASP A 1 76 ? 2.088 0.114 -6.287 1.00 90.31 76 ASP A C 1
ATOM 609 O O . ASP A 1 76 ? 1.517 -0.885 -5.856 1.00 90.31 76 ASP A O 1
ATOM 613 N N . LEU A 1 77 ? 1.817 1.342 -5.858 1.00 90.31 77 LEU A N 1
ATOM 614 C CA . LEU A 1 77 ? 0.680 1.662 -5.009 1.00 90.31 77 LEU A CA 1
ATOM 615 C C . LEU A 1 77 ? -0.578 1.616 -5.892 1.00 90.31 77 LEU A C 1
ATOM 617 O O . LEU A 1 77 ? -0.774 2.486 -6.751 1.00 90.31 77 LEU A O 1
ATOM 621 N N . VAL A 1 78 ? -1.415 0.587 -5.723 1.00 91.44 78 VAL A N 1
ATOM 622 C CA . VAL A 1 78 ? -2.577 0.352 -6.605 1.00 91.44 78 VAL A CA 1
ATOM 623 C C . VAL A 1 78 ? -3.914 0.728 -5.976 1.00 91.44 78 VAL A C 1
ATOM 625 O O . VAL A 1 78 ? -4.819 1.133 -6.700 1.00 91.44 78 VAL A O 1
ATOM 628 N N . TYR A 1 79 ? -4.053 0.611 -4.653 1.00 94.31 79 TYR A N 1
ATOM 629 C CA . TYR A 1 79 ? -5.281 0.979 -3.940 1.00 94.31 79 TYR A CA 1
ATOM 630 C C . TYR A 1 79 ? -5.030 1.225 -2.451 1.00 94.31 79 TYR A C 1
ATOM 632 O O . TYR A 1 79 ? -4.097 0.656 -1.876 1.00 94.31 79 TYR A O 1
ATOM 640 N N . VAL A 1 80 ? -5.882 2.027 -1.817 1.00 95.81 80 VAL A N 1
ATOM 641 C CA . VAL A 1 80 ? -5.985 2.122 -0.360 1.00 95.81 80 VAL A CA 1
ATOM 642 C C . VAL A 1 80 ? -7.448 2.147 0.060 1.00 95.81 80 VAL A C 1
ATOM 644 O O . VAL A 1 80 ? -8.260 2.847 -0.533 1.00 95.81 80 VAL A O 1
ATOM 647 N N . GLY A 1 81 ? -7.796 1.382 1.090 1.00 97.06 81 GLY A N 1
ATOM 648 C CA . GLY A 1 81 ? -9.185 1.278 1.528 1.00 97.06 81 GLY A CA 1
ATOM 649 C C . GLY A 1 81 ? -9.349 0.529 2.840 1.00 97.06 81 GLY A C 1
ATOM 650 O O . GLY A 1 81 ? -8.365 0.166 3.499 1.00 97.06 81 GLY A O 1
ATOM 651 N N . ALA A 1 82 ? -10.605 0.341 3.241 1.00 97.56 82 ALA A N 1
ATOM 652 C CA . ALA A 1 82 ? -10.939 -0.432 4.430 1.00 97.56 82 ALA A CA 1
ATOM 653 C C . ALA A 1 82 ? -10.451 -1.879 4.270 1.00 97.56 82 ALA A C 1
ATOM 655 O O . ALA A 1 82 ? -10.345 -2.379 3.153 1.00 97.56 82 ALA A O 1
ATOM 656 N N . HIS A 1 83 ? -10.151 -2.548 5.382 1.00 95.12 83 HIS A N 1
ATOM 657 C CA . HIS A 1 83 ? -9.494 -3.859 5.403 1.00 95.12 83 HIS A CA 1
ATOM 658 C C . HIS A 1 83 ? -10.029 -4.873 4.371 1.00 95.12 83 HIS A C 1
ATOM 660 O O . HIS A 1 83 ? -9.301 -5.225 3.441 1.00 95.12 83 HIS A O 1
ATOM 666 N N . ASP A 1 84 ? -11.279 -5.318 4.506 1.00 94.88 84 ASP A N 1
ATOM 667 C CA . ASP A 1 84 ? -11.870 -6.332 3.624 1.00 94.88 84 ASP A CA 1
ATOM 668 C C . ASP A 1 84 ? -12.020 -5.849 2.176 1.00 94.88 84 ASP A C 1
ATOM 670 O O . ASP A 1 84 ? -11.768 -6.600 1.232 1.00 94.88 84 ASP A O 1
ATOM 674 N N . GLU A 1 85 ? -12.382 -4.579 1.993 1.00 95.38 85 GLU A N 1
ATOM 675 C CA . GLU A 1 85 ? -12.554 -3.968 0.673 1.00 95.38 85 GLU A CA 1
ATOM 676 C C . GLU A 1 85 ? -11.233 -3.942 -0.101 1.00 95.38 85 GLU A C 1
ATOM 678 O O . GLU A 1 85 ? -11.169 -4.381 -1.249 1.00 95.38 85 GLU A O 1
ATOM 683 N N . ALA A 1 86 ? -10.162 -3.485 0.542 1.00 95.94 86 ALA A N 1
ATOM 684 C CA . ALA A 1 86 ? -8.845 -3.389 -0.060 1.00 95.94 86 ALA A CA 1
ATOM 685 C C . ALA A 1 86 ? -8.298 -4.778 -0.420 1.00 95.94 86 ALA A C 1
ATOM 687 O O . ALA A 1 86 ? -7.795 -4.973 -1.528 1.00 95.94 86 ALA A O 1
ATOM 688 N N . ILE A 1 87 ? -8.441 -5.772 0.465 1.00 94.94 87 ILE A N 1
ATOM 689 C CA . ILE A 1 87 ? -8.028 -7.150 0.160 1.00 94.94 87 ILE A CA 1
ATOM 690 C C . ILE A 1 87 ? -8.837 -7.706 -1.019 1.00 94.94 87 ILE A C 1
ATOM 692 O O . ILE A 1 87 ? -8.258 -8.312 -1.923 1.00 94.94 87 ILE A O 1
ATOM 696 N N . SER A 1 88 ? -10.152 -7.463 -1.053 1.00 94.50 88 SER A N 1
ATOM 697 C CA . SER A 1 88 ? -11.016 -7.874 -2.166 1.00 94.50 88 SER A CA 1
ATOM 698 C C . SER A 1 88 ? -10.594 -7.227 -3.487 1.00 94.50 88 SER A C 1
ATOM 700 O O . SER A 1 88 ? -10.488 -7.915 -4.508 1.00 94.50 88 SER A O 1
ATOM 702 N N . TYR A 1 89 ? -10.280 -5.927 -3.462 1.00 93.88 89 TYR A N 1
ATOM 703 C CA . TYR A 1 89 ? -9.746 -5.197 -4.608 1.00 93.88 89 TYR A CA 1
ATOM 704 C C . TYR A 1 89 ? -8.438 -5.828 -5.099 1.00 93.88 89 TYR A C 1
ATOM 706 O O . TYR A 1 89 ? -8.316 -6.171 -6.275 1.00 93.88 89 TYR A O 1
ATOM 714 N N . GLY A 1 90 ? -7.479 -6.054 -4.196 1.00 93.75 90 GLY A N 1
ATOM 715 C CA . GLY A 1 90 ? -6.187 -6.648 -4.533 1.00 93.75 90 GLY A CA 1
ATOM 716 C C . GLY A 1 90 ? -6.300 -8.065 -5.099 1.00 93.75 90 GLY A C 1
ATOM 717 O O . GLY A 1 90 ? -5.639 -8.389 -6.085 1.00 93.75 90 GLY A O 1
ATOM 718 N N . ALA A 1 91 ? -7.185 -8.899 -4.547 1.00 93.94 91 ALA A N 1
ATOM 719 C CA . ALA A 1 91 ? -7.425 -10.250 -5.057 1.00 93.94 91 ALA A CA 1
ATOM 720 C C . ALA A 1 91 ? -7.948 -10.250 -6.509 1.00 93.94 91 ALA A C 1
ATOM 722 O O . ALA A 1 91 ? -7.619 -11.136 -7.307 1.00 93.94 91 ALA A O 1
ATOM 723 N N . ARG A 1 92 ? -8.737 -9.229 -6.862 1.00 91.12 92 ARG A N 1
ATOM 724 C CA . ARG A 1 92 ? -9.402 -9.070 -8.163 1.00 91.12 92 ARG A CA 1
ATOM 725 C C . ARG A 1 92 ? -8.687 -8.114 -9.114 1.00 91.12 92 ARG A C 1
ATOM 727 O O . ARG A 1 92 ? -9.255 -7.803 -10.157 1.00 91.12 92 ARG A O 1
ATOM 734 N N . LEU A 1 93 ? -7.483 -7.642 -8.788 1.00 86.06 93 LEU A N 1
ATOM 735 C CA . LEU A 1 93 ? -6.729 -6.700 -9.618 1.00 86.06 93 LEU A CA 1
ATOM 736 C C . LEU A 1 93 ? -6.625 -7.234 -11.064 1.00 86.06 93 LEU A C 1
ATOM 738 O O . LEU A 1 93 ? -5.956 -8.237 -11.300 1.00 86.06 93 LEU A O 1
ATOM 742 N N . ARG A 1 94 ? -7.325 -6.610 -12.027 1.00 71.75 94 ARG A N 1
ATOM 743 C CA . ARG A 1 94 ? -7.387 -7.063 -13.437 1.00 71.75 94 ARG A CA 1
ATOM 744 C C . ARG A 1 94 ? -6.266 -6.446 -14.283 1.00 71.75 94 ARG A C 1
ATOM 746 O O . ARG A 1 94 ? -5.633 -5.474 -13.886 1.00 71.75 94 ARG A O 1
ATOM 753 N N . GLU A 1 95 ? -6.048 -7.001 -15.477 1.00 54.16 95 GLU A N 1
ATOM 754 C CA . GLU A 1 95 ? -4.994 -6.631 -16.443 1.00 54.16 95 GLU A CA 1
ATOM 755 C C . GLU A 1 95 ? -5.054 -5.210 -17.012 1.00 54.16 95 GLU A C 1
ATOM 757 O O . GLU A 1 95 ? -4.105 -4.818 -17.691 1.00 54.16 95 GLU A O 1
ATOM 762 N N . ARG A 1 96 ? -6.095 -4.408 -16.731 1.00 50.03 96 ARG A N 1
ATOM 763 C CA . ARG A 1 96 ? -5.996 -2.960 -16.955 1.00 50.03 96 ARG A CA 1
ATOM 764 C C . ARG A 1 96 ? -4.935 -2.442 -15.998 1.00 50.03 96 ARG A C 1
ATOM 766 O O . ARG A 1 96 ? -5.214 -2.147 -14.839 1.00 50.03 96 ARG A O 1
ATOM 773 N N . GLY A 1 97 ? -3.695 -2.460 -16.479 1.00 46.78 97 GLY A N 1
ATOM 774 C CA . GLY A 1 97 ? -2.552 -1.964 -15.753 1.00 46.78 97 GLY A CA 1
ATOM 775 C C . GLY A 1 97 ? -2.882 -0.562 -15.257 1.00 46.78 97 GLY A C 1
ATOM 776 O O . GLY A 1 97 ? -3.550 0.187 -15.975 1.00 46.78 97 GLY A O 1
ATOM 777 N N . PRO A 1 98 ? -2.481 -0.207 -14.032 1.00 46.97 98 PRO A N 1
ATOM 778 C CA . PRO A 1 98 ? -2.475 1.191 -13.636 1.00 46.97 98 PRO A CA 1
ATOM 779 C C . PRO A 1 98 ? -1.843 2.017 -14.762 1.00 46.97 98 PRO A C 1
ATOM 781 O O . PRO A 1 98 ? -0.733 1.729 -15.211 1.00 46.97 98 PRO A O 1
ATOM 784 N N . HIS A 1 99 ? -2.594 2.989 -15.277 1.00 44.94 99 HIS A N 1
ATOM 785 C CA . HIS A 1 99 ? -2.056 3.965 -16.208 1.00 44.94 99 HIS A CA 1
ATOM 786 C C . HIS A 1 99 ? -1.054 4.803 -15.411 1.00 44.94 99 HIS A C 1
ATOM 788 O O . HIS A 1 99 ? -1.432 5.706 -14.669 1.00 44.94 99 HIS A O 1
ATOM 794 N N . TYR A 1 100 ? 0.224 4.440 -15.501 1.00 49.66 100 TYR A N 1
ATOM 795 C CA . TYR A 1 100 ? 1.311 5.332 -15.134 1.00 49.66 100 TYR A CA 1
ATOM 796 C C . TYR A 1 100 ? 1.323 6.403 -16.210 1.00 49.66 100 TYR A C 1
ATOM 798 O O . TYR A 1 100 ? 1.691 6.129 -17.352 1.00 49.66 100 TYR A O 1
ATOM 806 N N . GLY A 1 101 ? 0.833 7.591 -15.878 1.00 41.41 101 GLY A N 1
ATOM 807 C CA . GLY A 1 101 ? 1.040 8.765 -16.707 1.00 41.41 101 GLY A CA 1
ATOM 808 C C . GLY A 1 101 ? 2.523 8.844 -17.032 1.00 41.41 101 GLY A C 1
ATOM 809 O O . GLY A 1 101 ? 3.381 8.585 -16.186 1.00 41.41 101 GLY A O 1
ATOM 810 N N . SER A 1 102 ? 2.784 9.048 -18.316 1.00 36.25 102 SER A N 1
ATOM 811 C CA . SER A 1 102 ? 4.094 8.976 -18.942 1.00 36.25 102 SER A CA 1
ATOM 812 C C . SER A 1 102 ? 5.169 9.654 -18.089 1.00 36.25 102 SER A C 1
ATOM 814 O O . SER A 1 102 ? 5.021 10.819 -17.761 1.00 36.25 102 SER A O 1
ATOM 816 N N . SER A 1 103 ? 6.218 8.911 -17.731 1.00 38.09 103 SER A N 1
ATOM 817 C CA . SER A 1 103 ? 7.566 9.372 -17.366 1.00 38.09 103 SER A CA 1
ATOM 818 C C . SER A 1 103 ? 7.739 10.888 -17.113 1.00 38.09 103 SER A C 1
ATOM 820 O O . SER A 1 103 ? 8.280 11.589 -17.965 1.00 38.09 103 SER A O 1
ATOM 822 N N . VAL A 1 104 ? 7.338 11.397 -15.941 1.00 40.38 104 VAL A N 1
ATOM 823 C CA . VAL A 1 104 ? 7.745 12.735 -15.465 1.00 40.38 104 VAL A CA 1
ATOM 824 C C . VAL A 1 104 ? 8.465 12.597 -14.126 1.00 40.38 104 VAL A C 1
ATOM 826 O O . VAL A 1 104 ? 8.048 11.830 -13.255 1.00 40.38 104 VAL A O 1
ATOM 829 N N . SER A 1 105 ? 9.569 13.328 -13.978 1.00 41.69 105 SER A N 1
ATOM 830 C CA . SER A 1 105 ? 10.366 13.387 -12.757 1.00 41.69 105 SER A CA 1
ATOM 831 C C . SER A 1 105 ? 9.561 13.968 -11.593 1.00 41.69 105 SER A C 1
ATOM 833 O O . SER A 1 105 ? 9.089 15.097 -11.612 1.00 41.69 105 SER A O 1
ATOM 835 N N . VAL A 1 106 ? 9.473 13.166 -10.541 1.00 47.19 106 VAL A N 1
ATOM 836 C CA . VAL A 1 106 ? 8.853 13.401 -9.228 1.00 47.19 106 VAL A CA 1
ATOM 837 C C . VAL A 1 106 ? 9.044 14.764 -8.591 1.00 47.19 106 VAL A C 1
ATOM 839 O O . VAL A 1 106 ? 8.150 15.239 -7.895 1.00 47.19 106 VAL A O 1
ATOM 842 N N . VAL A 1 107 ? 10.218 15.354 -8.781 1.00 43.31 107 VAL A N 1
ATOM 843 C CA . VAL A 1 107 ? 10.632 16.547 -8.044 1.00 43.31 107 VAL A CA 1
ATOM 844 C C . VAL A 1 107 ? 9.802 17.757 -8.475 1.00 43.31 107 VAL A C 1
ATOM 846 O O . VAL A 1 107 ? 9.311 18.490 -7.626 1.00 43.31 107 VAL A O 1
ATOM 849 N N . GLU A 1 108 ? 9.531 17.904 -9.774 1.00 46.94 108 GLU A N 1
ATOM 850 C CA . GLU A 1 108 ? 8.781 19.051 -10.309 1.00 46.94 108 GLU A CA 1
ATOM 851 C C . GLU A 1 108 ? 7.292 19.020 -9.927 1.00 46.94 108 GLU A C 1
ATOM 853 O O . GLU A 1 108 ? 6.649 20.057 -9.771 1.00 46.94 108 GLU A O 1
ATOM 858 N N . ARG A 1 109 ? 6.729 17.823 -9.736 1.00 49.66 109 ARG A N 1
ATOM 859 C CA . ARG A 1 109 ? 5.306 17.648 -9.408 1.00 49.66 109 ARG A CA 1
ATOM 860 C C . ARG A 1 109 ? 5.017 17.901 -7.924 1.00 49.66 109 ARG A C 1
ATOM 862 O O . ARG A 1 109 ? 3.964 18.441 -7.591 1.00 49.66 109 ARG A O 1
ATOM 869 N N . LEU A 1 110 ? 5.955 17.534 -7.043 1.00 41.62 110 LEU A N 1
ATOM 870 C CA . LEU A 1 110 ? 5.843 17.741 -5.595 1.00 41.62 110 LEU A CA 1
ATOM 871 C C . LEU A 1 110 ? 5.854 19.236 -5.235 1.00 41.62 110 LEU A C 1
ATOM 873 O O . LEU A 1 110 ? 5.069 19.664 -4.392 1.00 41.62 110 LEU A O 1
ATOM 877 N N . GLU A 1 111 ? 6.676 20.027 -5.926 1.00 46.91 111 GLU A N 1
ATOM 878 C CA . GLU A 1 111 ? 6.735 21.490 -5.782 1.00 46.91 111 GLU A CA 1
ATOM 879 C C . GLU A 1 111 ? 5.394 22.146 -6.160 1.00 46.91 111 GLU A C 1
ATOM 881 O O . GLU A 1 111 ? 4.893 23.012 -5.443 1.00 46.91 111 GLU A O 1
ATOM 886 N N . SER A 1 112 ? 4.753 21.674 -7.235 1.00 44.66 112 SER A N 1
ATOM 887 C CA . SER A 1 112 ? 3.456 22.188 -7.700 1.00 44.66 112 SER A CA 1
ATOM 888 C C . SER A 1 112 ? 2.304 21.897 -6.728 1.00 44.66 112 SER A C 1
ATOM 890 O O . SER A 1 112 ? 1.421 22.733 -6.553 1.00 44.66 112 SER A O 1
ATOM 892 N N . TYR A 1 113 ? 2.311 20.734 -6.070 1.00 46.94 113 TYR A N 1
ATOM 893 C CA . TYR A 1 113 ? 1.318 20.383 -5.047 1.00 46.94 113 TYR A CA 1
ATOM 894 C C . TYR A 1 113 ? 1.479 21.233 -3.777 1.00 46.94 113 TYR A C 1
ATOM 896 O O . TYR A 1 113 ? 0.501 21.736 -3.223 1.00 46.94 113 TYR A O 1
ATOM 904 N N . LEU A 1 114 ? 2.721 21.442 -3.328 1.00 47.03 114 LEU A N 1
ATOM 905 C 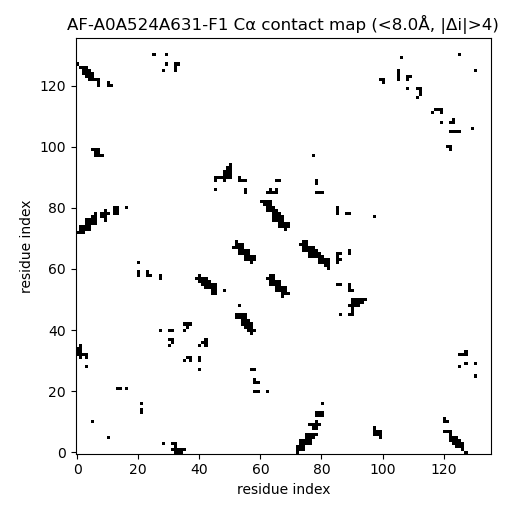CA . LEU A 1 114 ? 3.016 22.286 -2.164 1.00 47.03 114 LEU A CA 1
ATOM 906 C C . LEU A 1 114 ? 2.694 23.771 -2.415 1.00 47.03 114 LEU A C 1
ATOM 908 O O . LEU A 1 114 ? 2.452 24.508 -1.461 1.00 47.03 114 LEU A O 1
ATOM 912 N N . ALA A 1 115 ? 2.619 24.189 -3.682 1.00 53.91 115 ALA A N 1
ATOM 913 C CA . ALA A 1 115 ? 2.193 25.521 -4.108 1.00 53.91 115 ALA A CA 1
ATOM 914 C C . ALA A 1 115 ? 0.660 25.733 -4.125 1.00 53.91 115 ALA A C 1
ATOM 916 O O . ALA A 1 115 ? 0.205 26.819 -4.482 1.00 53.91 115 ALA A O 1
ATOM 917 N N . GLY A 1 116 ? -0.141 24.743 -3.709 1.00 44.03 116 GLY A N 1
ATOM 918 C CA . GLY A 1 116 ? -1.593 24.892 -3.535 1.00 44.03 116 GLY A CA 1
ATOM 919 C C . GLY A 1 116 ? -2.440 24.527 -4.756 1.00 44.03 116 GLY A C 1
ATOM 920 O O . GLY A 1 116 ? -3.616 24.889 -4.805 1.00 44.03 116 GLY A O 1
ATOM 921 N N . ASP A 1 117 ? -1.872 23.807 -5.725 1.00 49.47 117 ASP A N 1
ATOM 922 C CA . ASP A 1 117 ? -2.616 23.265 -6.861 1.00 49.47 117 ASP A CA 1
ATOM 923 C C . ASP A 1 117 ? -3.311 21.942 -6.475 1.00 49.47 117 ASP A C 1
ATOM 925 O O . ASP A 1 117 ? -2.698 20.872 -6.424 1.00 49.47 117 ASP A O 1
ATOM 929 N N . ASP A 1 118 ? -4.614 22.013 -6.182 1.00 45.44 118 ASP A N 1
ATOM 930 C CA . ASP A 1 118 ? -5.444 20.870 -5.748 1.00 45.44 118 ASP A CA 1
ATOM 931 C C . ASP A 1 118 ? -5.676 19.829 -6.876 1.00 45.44 118 ASP A C 1
ATOM 933 O O . ASP A 1 118 ? -6.309 18.797 -6.657 1.00 45.44 118 ASP A O 1
ATOM 937 N N . GLN A 1 119 ? -5.140 20.059 -8.089 1.00 43.72 119 GLN A N 1
ATOM 938 C CA . GLN A 1 119 ? -5.183 19.114 -9.216 1.00 43.72 119 GLN A CA 1
ATOM 939 C C . GLN A 1 119 ? -3.906 18.268 -9.385 1.00 43.72 119 GLN A C 1
ATOM 941 O O . GLN A 1 119 ? -3.866 17.384 -10.244 1.00 43.72 119 GLN A O 1
ATOM 946 N N . ALA A 1 120 ? -2.889 18.423 -8.535 1.00 41.47 120 ALA A N 1
ATOM 947 C CA . ALA A 1 120 ? -1.624 17.685 -8.633 1.00 41.47 120 ALA A CA 1
ATOM 948 C C . ALA A 1 120 ? -1.654 16.261 -8.022 1.00 41.47 120 ALA A C 1
ATOM 950 O O . ALA A 1 120 ? -0.710 15.821 -7.367 1.00 41.47 120 ALA A O 1
ATOM 951 N N . LEU A 1 121 ? -2.720 15.493 -8.259 1.00 42.81 121 LEU A N 1
ATOM 952 C CA . LEU A 1 121 ? -2.832 14.073 -7.873 1.00 42.81 121 LEU A CA 1
ATOM 953 C C . LEU A 1 121 ? -2.453 13.117 -9.008 1.00 42.81 121 LEU A C 1
ATOM 955 O O . LEU A 1 121 ? -2.985 12.015 -9.139 1.00 42.81 121 LEU A O 1
ATOM 959 N N . GLU A 1 122 ? -1.484 13.527 -9.815 1.00 39.53 122 GLU A N 1
ATOM 960 C CA . GLU A 1 122 ? -0.877 12.697 -10.843 1.00 39.53 122 GLU A CA 1
ATOM 961 C C . GLU A 1 122 ? 0.622 12.555 -10.555 1.00 39.53 122 GLU A C 1
ATOM 963 O O . GLU A 1 122 ? 1.424 13.405 -10.930 1.00 39.53 122 GLU A O 1
ATOM 968 N N . PHE A 1 123 ? 0.960 11.416 -9.941 1.00 42.72 123 PHE A N 1
ATOM 969 C CA . PHE A 1 123 ? 2.288 10.795 -9.837 1.00 42.72 123 PHE A CA 1
ATOM 970 C C . PHE A 1 123 ? 3.280 11.401 -8.838 1.00 42.72 123 PHE A C 1
ATOM 972 O O . PHE A 1 123 ? 3.795 12.500 -8.998 1.00 42.72 123 PHE A O 1
ATOM 979 N N . VAL A 1 124 ? 3.664 10.571 -7.864 1.00 44.94 124 VAL A N 1
ATOM 980 C CA . VAL A 1 124 ? 4.913 10.713 -7.113 1.00 44.94 124 VAL A CA 1
ATOM 981 C C . VAL A 1 124 ? 5.556 9.327 -7.052 1.00 44.94 124 VAL A C 1
ATOM 983 O O . VAL A 1 124 ? 4.994 8.406 -6.456 1.00 44.94 124 VAL A O 1
ATOM 986 N N . ALA A 1 125 ? 6.707 9.143 -7.699 1.00 43.59 125 ALA A N 1
ATOM 987 C CA . ALA A 1 125 ? 7.667 8.147 -7.254 1.00 43.59 125 ALA A CA 1
ATOM 988 C C . ALA A 1 125 ? 8.266 8.603 -5.916 1.00 43.59 125 ALA A C 1
ATOM 990 O O . ALA A 1 125 ? 8.960 9.610 -5.826 1.00 43.59 125 ALA A O 1
ATOM 991 N N . VAL A 1 126 ? 7.938 7.905 -4.841 1.00 51.62 126 VAL A N 1
ATOM 992 C CA . VAL A 1 126 ? 8.416 8.299 -3.516 1.00 51.62 126 VAL A CA 1
ATOM 993 C C . VAL A 1 126 ? 9.770 7.627 -3.294 1.00 51.62 126 VAL A C 1
ATOM 995 O O . VAL A 1 126 ? 9.838 6.399 -3.231 1.00 51.62 126 VAL A O 1
ATOM 998 N N . THR A 1 127 ? 10.840 8.417 -3.194 1.00 51.53 127 THR A N 1
ATOM 999 C CA . THR A 1 127 ? 12.174 7.970 -2.752 1.00 51.53 127 THR A CA 1
ATOM 1000 C C . THR A 1 127 ? 12.415 8.432 -1.316 1.00 51.53 127 THR A C 1
ATOM 1002 O O . THR A 1 127 ? 11.722 9.326 -0.830 1.00 51.53 127 THR A O 1
ATOM 1005 N N . SER A 1 128 ? 13.364 7.824 -0.597 1.00 45.41 128 SER A N 1
ATOM 1006 C CA . SER A 1 128 ? 13.669 8.279 0.767 1.00 45.41 128 SER A CA 1
ATOM 1007 C C . SER A 1 128 ? 14.215 9.707 0.789 1.00 45.41 128 SER A C 1
ATOM 1009 O O . SER A 1 128 ? 13.809 10.458 1.661 1.00 45.41 128 SER A O 1
ATOM 1011 N N . GLU A 1 129 ? 15.028 10.097 -0.198 1.00 50.28 129 GLU A N 1
ATOM 1012 C CA . GLU A 1 129 ? 15.559 11.464 -0.361 1.00 50.28 129 GLU A CA 1
ATOM 1013 C C . GLU A 1 129 ? 14.434 12.507 -0.507 1.00 50.28 129 GLU A C 1
ATOM 1015 O O . GLU A 1 129 ? 14.501 13.590 0.066 1.00 50.28 129 GLU A O 1
ATOM 1020 N N . GLY A 1 130 ? 13.338 12.163 -1.199 1.00 50.84 130 GLY A N 1
ATOM 1021 C CA . GLY A 1 130 ? 12.166 13.037 -1.340 1.00 50.84 130 GLY A CA 1
ATOM 1022 C C . GLY A 1 130 ? 11.301 13.172 -0.078 1.00 50.84 130 GLY A C 1
ATOM 1023 O O . GLY A 1 130 ? 10.419 14.027 -0.035 1.00 50.84 130 GLY A O 1
ATOM 1024 N N . LEU A 1 131 ? 11.519 12.340 0.950 1.00 49.94 131 LEU A N 1
ATOM 1025 C CA . LEU A 1 131 ? 10.771 12.373 2.216 1.00 49.94 131 LEU A CA 1
ATOM 1026 C C . LEU A 1 131 ? 11.497 13.144 3.329 1.00 49.94 131 LEU A C 1
ATOM 1028 O O . LEU A 1 131 ? 10.863 13.501 4.323 1.00 49.94 131 LEU A O 1
ATOM 1032 N N . GLU A 1 132 ? 12.790 13.437 3.170 1.00 47.59 132 GLU A N 1
ATOM 1033 C CA . GLU A 1 132 ? 13.615 14.094 4.199 1.00 47.59 132 GLU A CA 1
ATOM 1034 C C . GLU A 1 132 ? 13.197 15.552 4.488 1.00 47.59 132 GLU A C 1
ATOM 1036 O O . GLU A 1 132 ? 13.557 16.104 5.526 1.00 47.59 132 GLU A O 1
ATOM 1041 N N . GLY A 1 133 ? 12.369 16.162 3.630 1.00 45.41 133 GLY A N 1
ATOM 1042 C CA . GLY A 1 133 ? 11.791 17.497 3.833 1.00 45.41 133 GLY A CA 1
ATOM 1043 C C . GLY A 1 133 ? 10.445 17.535 4.572 1.00 45.41 133 GLY A C 1
ATOM 1044 O O . GLY A 1 133 ? 9.997 18.612 4.949 1.00 45.41 133 GLY A O 1
ATOM 1045 N N . PHE A 1 134 ? 9.786 16.394 4.812 1.00 41.34 134 PHE A N 1
ATOM 1046 C CA . PHE A 1 134 ? 8.405 16.352 5.333 1.00 41.34 134 PHE A CA 1
ATOM 1047 C C . PHE A 1 134 ? 8.312 16.346 6.876 1.00 41.34 134 PHE A C 1
ATOM 1049 O O . PHE A 1 134 ? 7.259 16.047 7.439 1.00 41.34 134 PHE A O 1
ATOM 1056 N N . GLY A 1 135 ? 9.425 16.613 7.570 1.00 39.16 135 GLY A N 1
ATOM 1057 C CA . GLY A 1 135 ? 9.576 16.398 9.015 1.00 39.16 135 GLY A CA 1
ATOM 1058 C C . GLY A 1 135 ? 10.240 17.532 9.799 1.00 39.16 135 GLY A C 1
ATOM 1059 O O . GLY A 1 135 ? 10.798 17.255 10.861 1.00 39.16 135 GLY A O 1
ATOM 1060 N N . LYS A 1 136 ? 10.205 18.774 9.304 1.00 34.44 136 LYS A N 1
ATOM 1061 C CA . LYS A 1 136 ? 10.525 19.967 10.105 1.00 34.44 136 LYS A CA 1
ATOM 1062 C C . LYS A 1 136 ? 9.302 20.853 10.265 1.00 34.44 136 LYS A C 1
ATOM 1064 O O . LYS A 1 136 ? 8.582 21.022 9.259 1.00 34.44 136 LYS A O 1
#

Radius of gyration: 14.1 Å; Cα contacts (8 Å, |Δi|>4): 249; chains: 1; bounding box: 28×42×31 Å

=== Feature glossary ===
The record interleaves many kinds of information about one protein. Here is each kind framed as the question it answers.

Q: What does the local fold look like, residue by residue?
A: A 3Di character summarizes, for each residue, the relative orientation of the Cα frame of its nearest spatial neighbor. Because it encodes fold topology rather than chemistry, 3Di alignments detect remote structural similarity that sequence alignment misses.

Q: Which residues are in helices, strands, or loops?
A: Secondary structure is the local, repeating backbone conformation. DSSP classifies it into eight states by readi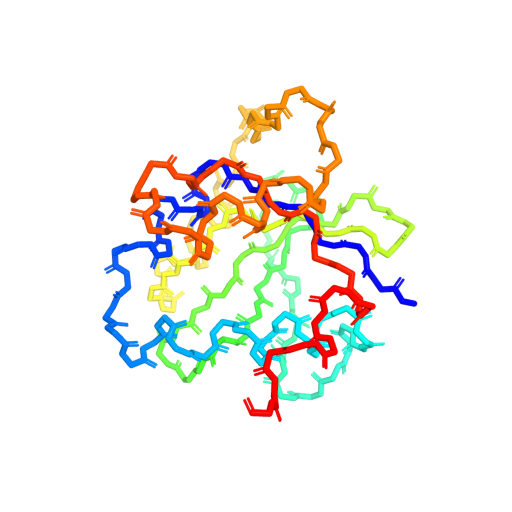ng the hydrogen-bond network: three helix types (H, G, I), two β types (E, B), two non-regular types (T, S), and unstructured coil (-).

Q: How big and how compact is the whole molecule?
A: Three whole-structure scalars: the radius of gyration (RMS distance of Cα from centroid, in Å), the count of Cα–Cα contacts (pairs closer than 8 Å and separated by more than four residues in sequence — i.e. tertiary, not local, contacts), and the bounding-box dimensions. Together they distinguish compact globular folds from extended fibres or disordered chains.

Q: How confident is the AlphaFold model at each residue?
A: For AlphaFold models, the B-factor field carries pLDDT — the model's own estimate of local accuracy on a 0–100 scale. Regions with pLDDT<50 should be treated as essentially unmodeled; they often correspond to intrinsically disordered segments.

Q: What family and function is it annotated with?
A: Functional annotations link the protein to curated databases. InterPro entries identify conserved domains and families by matching the sequence against member-database signatures (Pfam, PROSITE, CDD, …). Gene Ontology (GO) terms describe molecular function, biological process, and cellular component in a controlled vocabulary. CATH places the structure in a hierarchical fold classification (Class/Archite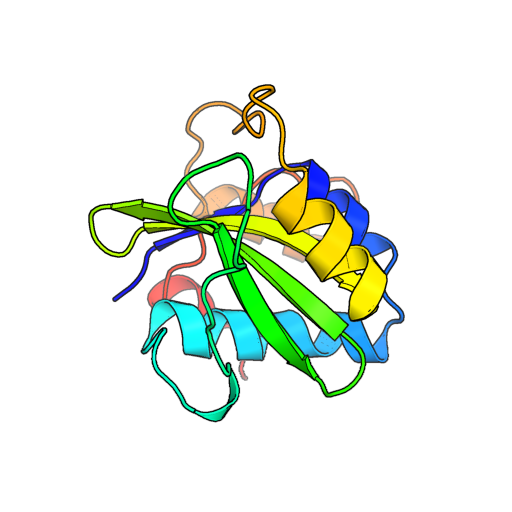cture/Topology/Homologous-superfamily). The organism is the source species.

Q: What known structures does this most resemble?
A: Nearest PDB neighbors are the top structural matches found by Foldseek when searching this structure against the entire Protein Data Bank. Each hit reports a TM-score (0 to 1; >0.5 almost always implies the same fold) and an E-value. These are *structural* homologs — they may share no detectable sequence similarity.

Q: Which residues are buried vs exposed?
A: Solvent-accessible surface area (SASA) is the area in Å² traced out by the centre of a 1.4 Å probe sphere (a water molecule) rolled over the protein's van der Waals surface (Shrake–Rupley / Lee–Richards construction). Buried residues have near-zero SASA; fully exposed residues can exceed 200 Å². The total SASA scales roughly with the number of surface residues.

Q: What are the backbone torsion angles?
A: φ (phi) and ψ (psi) are the two rotatable backbone dihedrals per residue: φ is the C(i-1)–N–Cα–C torsion, ψ is the N–Cα–C–N(i+1) torsion, both in degrees on (−180°, 180°]. α-helical residues cluster near (−60°, −45°); β-strand residues near (−120°, +130°). A Ramachandran plot is simply a scatter of (φ, ψ) for every residue.

Q: Are the domains correctly placed relative to each other?
A: Predicted aligned error is AlphaFold's pairwise confidence. Unlike pLDDT (per-residue), PAE is per-residue-pair and captures whether two parts of the structure are correctly placed relative to each other. Units are ångströms of expected positional error.

Q: What if only a Cα trace is available?
A: P-SEA three-state annotation labels each residue as helix, strand, or coil based purely on the geometry of the Cα trace. It serves as a fallback when the full backbone (and thus DSSP) is unavailable.

Q: What is the amino-acid chain?
A: This is the polypeptide sequence — one letter per residue, N-terminus first. Length ranges from a few dozen residues for small domains to over a thousand for large multi-domain proteins.

Q: What do the rendered images show?
A: The six renders are orthographic views along the three Cartesian axes in both directions. Representation (cartoon, sticks, or surface) and color scheme (sequence-rainbow or by-chain) vary across proteins so the training set covers all the common visualization conventions.

Q: What do the diagnostic plots show?
A: Plot images: a contact map (which residues are close in 3D, as an N×N binary image), a Ramachandran scatter (backbone torsion angles, revealing secondary-structure composition at a glance), and — for AlphaFold structures — a PAE heatmap (pairwise prediction confidence).

Q: How mobile is each atom in the crystal?
A: B-factor (Debye–Waller factor) reflects atomic displacement in the crystal lattice. It is an experimental observable (units Å²), not a prediction; low values mean the atom is pinned down, high values mean it moves or is heterogeneous across the crystal.

Q: Where is each backbone atom in 3D?
A: The mmCIF table is the protein's shape written out atom by atom. For each backbone N, Cα, C, and carbonyl O, it records an (x, y, z) coordinate triple in Å plus the residue type, chain letter, and residue number.